Protein AF-A0A2Z6EV30-F1 (afdb_monomer_lite)

Radius of gyration: 21.15 Å; chains: 1; bounding box: 58×48×43 Å

Organism: NCBI:txid1553431

pLDDT: mean 77.6, std 18.45, range [39.03, 96.62]

Sequence (79 aa):
MSAISAREEIKAGELIALEVDHPIFQSSKMALITRRGKPLLPATDQLLKLLRAELSIFISPPKMDRYASAIQLGVSNAE

Structure (mmCIF, N/CA/C/O backbone):
data_AF-A0A2Z6EV30-F1
#
_entry.id   AF-A0A2Z6EV30-F1
#
loop_
_atom_site.group_PDB
_atom_site.id
_atom_site.type_symbol
_atom_site.label_atom_id
_atom_site.label_alt_id
_atom_site.label_comp_id
_atom_site.label_asym_id
_atom_site.label_entity_id
_atom_site.label_seq_id
_atom_site.pdbx_PDB_ins_code
_atom_site.Cartn_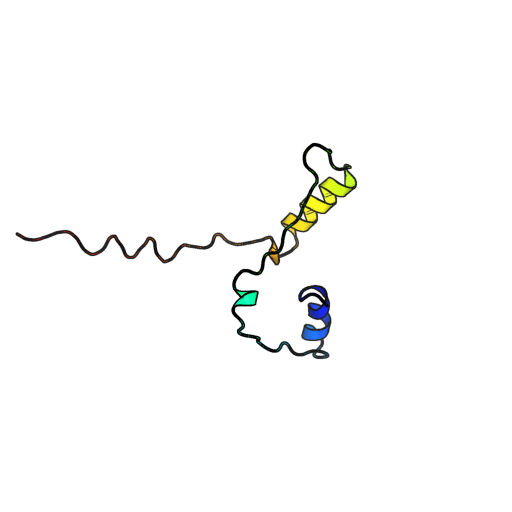x
_atom_site.Cartn_y
_atom_site.Cartn_z
_atom_site.occupancy
_atom_site.B_iso_or_equiv
_atom_site.auth_seq_id
_atom_site.auth_comp_id
_atom_site.auth_asym_id
_atom_site.auth_atom_id
_atom_site.pdbx_PDB_model_num
ATOM 1 N N . MET A 1 1 ? 13.929 -4.074 -0.039 1.00 50.62 1 MET A N 1
ATOM 2 C CA . MET A 1 1 ? 13.160 -2.986 -0.684 1.00 50.62 1 MET A CA 1
ATOM 3 C C . MET A 1 1 ? 11.761 -3.506 -0.981 1.00 50.62 1 MET A C 1
ATOM 5 O O . MET A 1 1 ? 11.634 -4.674 -1.320 1.00 50.62 1 MET A O 1
ATOM 9 N N . SER A 1 2 ? 10.721 -2.703 -0.759 1.00 59.53 2 SER A N 1
ATOM 10 C CA . SER A 1 2 ? 9.332 -3.065 -1.088 1.00 59.53 2 SER A CA 1
ATOM 11 C C . SER A 1 2 ? 9.078 -2.792 -2.574 1.00 59.53 2 SER A C 1
ATOM 13 O O . SER A 1 2 ? 9.711 -1.905 -3.138 1.00 59.53 2 SER A O 1
ATOM 15 N N . ALA A 1 3 ? 8.129 -3.482 -3.211 1.00 62.31 3 ALA A N 1
ATOM 16 C CA . ALA A 1 3 ? 7.738 -3.188 -4.597 1.00 62.31 3 ALA A CA 1
ATOM 17 C C . ALA A 1 3 ? 7.327 -1.712 -4.801 1.00 62.31 3 ALA A C 1
ATOM 19 O O . ALA A 1 3 ? 7.521 -1.149 -5.872 1.00 62.31 3 ALA A O 1
ATOM 20 N N . ILE A 1 4 ? 6.820 -1.060 -3.748 1.00 68.75 4 ILE A N 1
ATOM 21 C CA . ILE A 1 4 ? 6.488 0.373 -3.754 1.00 68.75 4 ILE A CA 1
ATOM 22 C C . ILE A 1 4 ? 7.755 1.233 -3.832 1.00 68.75 4 ILE A C 1
ATOM 24 O O . ILE A 1 4 ? 7.759 2.252 -4.515 1.00 68.75 4 ILE A O 1
ATOM 28 N N . SER A 1 5 ? 8.824 0.826 -3.142 1.00 73.12 5 SER A N 1
ATOM 29 C CA . SER A 1 5 ? 10.060 1.605 -3.055 1.00 73.12 5 SER A CA 1
ATOM 30 C C . SER A 1 5 ? 10.981 1.424 -4.254 1.00 73.12 5 SER A C 1
ATOM 32 O O . SER A 1 5 ? 11.891 2.214 -4.372 1.00 73.12 5 SER A O 1
ATOM 34 N N . ALA A 1 6 ? 10.785 0.387 -5.075 1.00 84.88 6 ALA A N 1
ATOM 35 C CA . ALA A 1 6 ? 11.596 0.124 -6.271 1.00 84.88 6 ALA A CA 1
ATOM 36 C C . ALA A 1 6 ? 10.927 0.615 -7.571 1.00 84.88 6 ALA A C 1
ATOM 38 O O . ALA A 1 6 ? 11.435 0.390 -8.668 1.00 84.88 6 ALA A O 1
ATOM 39 N N . ARG A 1 7 ? 9.722 1.198 -7.479 1.00 84.75 7 ARG A N 1
ATOM 40 C CA . ARG A 1 7 ? 8.889 1.499 -8.650 1.00 84.75 7 ARG A CA 1
ATOM 41 C C . ARG A 1 7 ? 9.526 2.538 -9.564 1.00 84.75 7 ARG A C 1
ATOM 43 O O . ARG A 1 7 ? 9.394 2.428 -10.779 1.00 84.75 7 ARG A O 1
ATOM 50 N N . GLU A 1 8 ? 10.135 3.569 -8.992 1.00 88.19 8 GLU A N 1
ATOM 51 C CA . GLU A 1 8 ? 10.682 4.667 -9.786 1.00 88.19 8 GLU A CA 1
ATOM 52 C C . GLU A 1 8 ? 12.002 4.254 -10.449 1.00 88.19 8 GLU A C 1
ATOM 54 O O . GLU A 1 8 ? 12.205 4.561 -11.616 1.00 88.19 8 GLU A O 1
ATOM 59 N N . GLU A 1 9 ? 12.813 3.432 -9.787 1.00 91.69 9 GLU A N 1
ATOM 60 C CA . GLU A 1 9 ? 14.030 2.829 -10.334 1.00 91.69 9 GLU A CA 1
ATOM 61 C C . GLU A 1 9 ? 13.712 1.827 -11.456 1.00 91.69 9 GLU A C 1
ATOM 63 O O . GLU A 1 9 ? 14.395 1.792 -12.479 1.00 91.69 9 GLU A O 1
ATOM 68 N N . ILE A 1 10 ? 12.626 1.052 -11.321 1.00 91.88 10 ILE A N 1
ATOM 69 C CA . ILE A 1 10 ? 12.126 0.192 -12.406 1.00 91.88 10 ILE A CA 1
ATOM 70 C C . ILE A 1 10 ? 11.675 1.039 -13.602 1.00 91.88 10 ILE A C 1
ATOM 72 O O . ILE A 1 10 ? 12.013 0.727 -14.742 1.00 91.88 10 ILE A O 1
ATOM 76 N N . LYS A 1 11 ? 10.929 2.129 -13.373 1.00 89.88 11 LYS A N 1
ATOM 77 C CA . LYS A 1 11 ? 10.510 3.039 -14.455 1.00 89.88 11 LYS A CA 1
ATOM 78 C C . LYS A 1 11 ? 11.689 3.738 -15.125 1.00 89.88 11 LYS A C 1
ATOM 80 O O . LYS A 1 11 ? 11.638 3.967 -16.329 1.00 89.88 11 LYS A O 1
ATOM 85 N N . ALA A 1 12 ? 12.715 4.085 -14.355 1.00 94.56 12 ALA A N 1
ATOM 86 C CA . ALA A 1 12 ? 13.944 4.683 -14.855 1.00 94.56 12 ALA A CA 1
ATOM 87 C C . ALA A 1 12 ? 14.806 3.687 -15.655 1.00 94.56 12 ALA A C 1
ATOM 89 O O . ALA A 1 12 ? 15.744 4.102 -16.328 1.00 94.56 12 ALA A O 1
ATOM 90 N N . GLY A 1 13 ? 14.489 2.386 -15.609 1.00 94.75 13 GLY A N 1
ATOM 91 C CA . GLY A 1 13 ? 15.262 1.331 -16.266 1.00 94.75 13 GLY A CA 1
ATOM 92 C C . GLY A 1 13 ? 16.543 0.950 -15.520 1.00 94.75 13 GLY A C 1
ATOM 93 O O . GLY A 1 13 ? 17.352 0.191 -16.046 1.00 94.75 13 GLY A O 1
ATOM 94 N N . GLU A 1 14 ? 16.726 1.452 -14.298 1.00 95.94 14 GLU A N 1
ATOM 95 C CA . GLU A 1 14 ? 17.855 1.116 -13.424 1.00 95.94 14 GLU A CA 1
ATOM 96 C C . GLU A 1 14 ? 17.684 -0.275 -12.801 1.00 95.94 14 GLU A C 1
ATOM 98 O O . GLU A 1 14 ? 18.664 -0.956 -12.499 1.00 95.94 14 GLU A O 1
ATOM 103 N N . LEU A 1 15 ? 16.432 -0.712 -12.635 1.00 94.19 15 LEU A N 1
ATOM 104 C CA . LEU A 1 15 ? 16.067 -2.038 -12.151 1.00 94.19 15 LEU A CA 1
ATOM 105 C C . LEU A 1 15 ? 15.131 -2.748 -13.130 1.00 94.19 15 LEU A C 1
ATOM 107 O O . LEU A 1 15 ? 14.294 -2.132 -13.787 1.00 94.19 15 LEU A O 1
ATOM 111 N N . ILE A 1 16 ? 15.219 -4.078 -13.151 1.00 91.94 16 ILE A N 1
ATOM 112 C CA . ILE A 1 16 ? 14.254 -4.950 -13.826 1.00 91.94 16 ILE A CA 1
ATOM 113 C C . ILE A 1 16 ? 13.517 -5.809 -12.799 1.00 91.94 16 ILE A C 1
ATOM 115 O O . ILE A 1 16 ? 14.100 -6.266 -11.814 1.00 91.94 16 ILE A O 1
ATOM 119 N N . ALA A 1 17 ? 12.225 -6.036 -13.028 1.00 89.25 17 ALA A N 1
ATOM 120 C CA . ALA A 1 17 ? 11.440 -6.957 -12.217 1.00 89.25 17 ALA A CA 1
ATOM 121 C C . ALA A 1 17 ? 11.641 -8.392 -12.722 1.00 89.25 17 ALA A C 1
ATOM 123 O O . ALA A 1 17 ? 11.444 -8.666 -13.905 1.00 89.25 17 ALA A O 1
ATOM 124 N N . LEU A 1 18 ? 12.008 -9.304 -11.820 1.00 90.31 18 LEU A N 1
ATOM 125 C CA . LEU A 1 18 ? 12.022 -10.740 -12.088 1.00 90.31 18 LEU A CA 1
ATOM 126 C C . LEU A 1 18 ? 10.766 -11.366 -11.492 1.00 90.31 18 LEU A C 1
ATOM 128 O O . LEU A 1 18 ? 10.464 -11.164 -10.314 1.00 90.31 18 LEU A O 1
ATOM 132 N N . GLU A 1 19 ? 10.040 -12.118 -12.309 1.00 85.94 19 GLU A N 1
ATOM 133 C CA . GLU A 1 19 ? 8.871 -12.855 -11.851 1.00 85.94 19 GLU A CA 1
ATOM 134 C C . GLU A 1 19 ? 9.310 -14.044 -10.989 1.00 85.94 19 GLU A C 1
ATOM 136 O O . GLU A 1 19 ? 10.182 -14.823 -11.376 1.00 85.94 19 GLU A O 1
ATOM 141 N N . VAL A 1 20 ? 8.718 -14.167 -9.798 1.00 86.88 20 VAL A N 1
ATOM 142 C CA . VAL A 1 20 ? 8.973 -15.280 -8.879 1.00 86.88 20 VAL A CA 1
ATOM 143 C C . VAL A 1 20 ? 7.657 -15.992 -8.609 1.00 86.88 20 VAL A C 1
ATOM 145 O O . VAL A 1 20 ? 6.876 -15.574 -7.752 1.00 86.88 20 VAL A O 1
ATOM 148 N N . ASP A 1 21 ? 7.422 -17.082 -9.336 1.00 87.50 21 ASP A N 1
ATOM 149 C CA . ASP A 1 21 ? 6.275 -17.956 -9.102 1.00 87.50 21 ASP A CA 1
ATOM 150 C C . ASP A 1 21 ? 6.566 -18.890 -7.922 1.00 87.50 21 ASP A C 1
ATOM 152 O O . ASP A 1 21 ? 7.159 -19.961 -8.062 1.00 87.50 21 ASP A O 1
ATOM 156 N N . HIS A 1 22 ? 6.216 -18.433 -6.719 1.00 86.81 22 HIS A N 1
ATOM 157 C CA . HIS A 1 22 ? 6.374 -19.214 -5.499 1.00 86.81 22 HIS A CA 1
ATOM 158 C C . HIS A 1 22 ? 5.079 -19.197 -4.671 1.00 86.81 22 HIS A C 1
ATOM 160 O O . HIS A 1 22 ? 4.525 -18.117 -4.431 1.00 86.81 22 HIS A O 1
ATOM 166 N N . PRO A 1 23 ? 4.626 -20.349 -4.129 1.00 88.25 23 PRO A N 1
ATOM 167 C CA . PRO A 1 23 ? 3.380 -20.444 -3.360 1.00 88.25 23 PRO A CA 1
ATOM 168 C C . PRO A 1 23 ? 3.270 -19.446 -2.200 1.00 88.25 23 PRO A C 1
ATOM 170 O O . PRO A 1 23 ? 2.184 -18.968 -1.887 1.00 88.25 23 PRO A O 1
ATOM 173 N N . I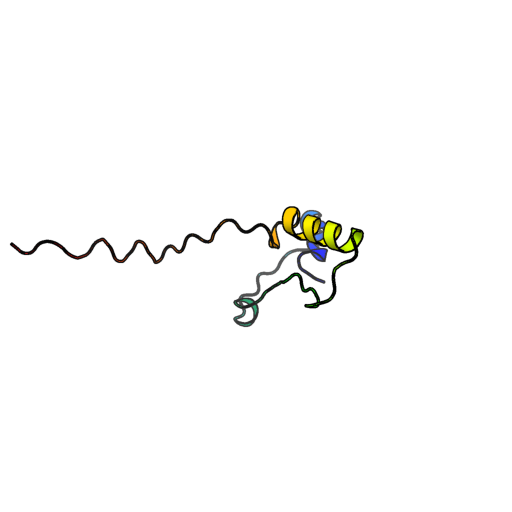LE A 1 24 ? 4.402 -19.069 -1.596 1.00 85.81 24 ILE A N 1
ATOM 174 C CA . ILE A 1 24 ? 4.455 -18.084 -0.499 1.00 85.81 24 ILE A CA 1
ATOM 175 C C . ILE A 1 24 ? 3.855 -16.718 -0.874 1.00 85.81 24 ILE A C 1
ATOM 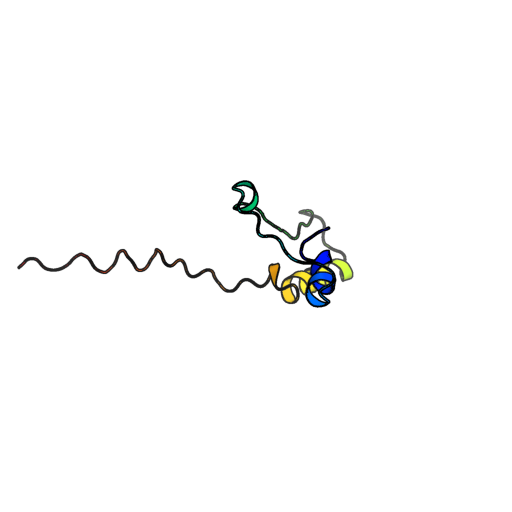177 O O . ILE A 1 24 ? 3.354 -16.005 -0.005 1.00 85.81 24 ILE A O 1
ATOM 181 N N . PHE A 1 25 ? 3.882 -16.347 -2.157 1.00 82.94 25 PHE A N 1
ATOM 182 C CA . PHE A 1 25 ? 3.376 -15.062 -2.630 1.00 82.94 25 PHE A CA 1
ATOM 183 C C . PHE A 1 25 ? 1.877 -15.089 -2.944 1.00 82.94 25 PHE A C 1
ATOM 185 O O . PHE A 1 25 ? 1.252 -14.027 -2.946 1.00 82.94 25 PHE A O 1
ATOM 192 N N . GLN A 1 26 ? 1.274 -16.276 -3.093 1.00 82.94 26 GLN A N 1
ATOM 193 C CA . GLN A 1 26 ? -0.154 -16.444 -3.398 1.00 82.94 26 GLN A CA 1
ATOM 194 C C . GLN A 1 26 ? -1.072 -15.886 -2.301 1.00 82.94 26 GLN A C 1
ATOM 196 O O . GLN A 1 26 ? -2.195 -15.468 -2.577 1.00 82.94 26 GLN A O 1
ATOM 201 N N . SER A 1 27 ? -0.597 -15.851 -1.054 1.00 81.50 27 SER A N 1
ATOM 202 C CA . SER A 1 27 ? -1.346 -15.343 0.099 1.00 81.50 27 SER A CA 1
ATOM 203 C C . SER A 1 27 ? -0.767 -14.057 0.688 1.00 81.50 27 SER A C 1
ATOM 205 O O . SER A 1 27 ? -1.109 -13.700 1.818 1.00 81.50 27 SER A O 1
ATOM 207 N N . SER A 1 28 ? 0.130 -13.374 -0.028 1.00 81.75 28 SER A N 1
ATOM 208 C CA . SER A 1 28 ? 0.703 -12.119 0.457 1.00 81.75 28 SER A CA 1
ATOM 209 C C . SER A 1 28 ? -0.392 -11.057 0.615 1.00 81.75 28 SER A C 1
ATOM 211 O O . SER A 1 28 ? -1.250 -10.868 -0.248 1.00 81.75 28 SER A O 1
ATOM 213 N N . LYS A 1 29 ? -0.412 -10.391 1.772 1.00 82.19 29 LYS A N 1
ATOM 214 C CA . LYS A 1 29 ? -1.390 -9.350 2.098 1.00 82.19 29 LYS A CA 1
ATOM 215 C C . LYS A 1 29 ? -0.671 -8.116 2.590 1.00 82.19 29 LYS A C 1
ATOM 217 O O . LYS A 1 29 ? 0.328 -8.201 3.299 1.00 82.19 29 LYS A O 1
ATOM 222 N N . MET A 1 30 ? -1.248 -6.973 2.271 1.00 83.31 30 MET A N 1
ATOM 223 C CA . MET A 1 30 ? -0.820 -5.693 2.796 1.00 83.31 30 MET A CA 1
ATOM 224 C C . MET A 1 30 ? -2.028 -4.989 3.408 1.00 83.31 30 MET A C 1
ATOM 226 O O . MET A 1 30 ? -3.133 -5.053 2.872 1.00 83.31 30 MET A O 1
ATOM 230 N N . ALA A 1 31 ? -1.825 -4.359 4.562 1.00 88.44 31 ALA A N 1
ATOM 231 C CA . ALA A 1 31 ? -2.896 -3.776 5.357 1.00 88.44 31 ALA A CA 1
ATOM 232 C C . ALA A 1 31 ? -2.452 -2.470 6.021 1.00 88.44 31 ALA A C 1
ATOM 234 O O . ALA A 1 31 ? -1.290 -2.312 6.391 1.00 88.44 31 ALA A O 1
ATOM 235 N N . LEU A 1 32 ? -3.411 -1.565 6.223 1.00 89.88 32 LEU A N 1
ATOM 236 C CA . LEU A 1 32 ? -3.275 -0.411 7.109 1.00 89.88 32 LEU A CA 1
ATOM 237 C C . LEU A 1 32 ? -3.822 -0.811 8.483 1.00 89.88 32 LEU A C 1
ATOM 239 O O . LEU A 1 32 ? -4.991 -1.176 8.599 1.00 89.88 32 LEU A O 1
ATOM 243 N N . ILE A 1 33 ? -2.977 -0.781 9.516 1.00 91.38 33 ILE A N 1
ATOM 244 C CA . ILE A 1 33 ? -3.315 -1.284 10.854 1.00 91.38 33 ILE A CA 1
ATOM 245 C C . ILE A 1 33 ? -3.394 -0.117 11.837 1.00 91.38 33 ILE A C 1
ATOM 247 O O . ILE A 1 33 ? -2.471 0.689 11.937 1.00 91.38 33 ILE A O 1
ATOM 251 N N . THR A 1 34 ? -4.484 -0.050 12.601 1.00 91.12 34 THR A N 1
ATOM 252 C CA . THR A 1 34 ? -4.677 0.925 13.681 1.00 91.12 34 THR A CA 1
ATOM 253 C C . THR A 1 34 ? -4.961 0.205 14.997 1.00 91.12 34 THR A C 1
ATOM 255 O O . THR A 1 34 ? -5.492 -0.908 15.025 1.00 91.12 34 THR A O 1
ATOM 258 N N . ARG A 1 35 ? -4.592 0.824 16.125 1.00 92.38 35 ARG A N 1
ATOM 259 C CA . ARG A 1 35 ? -4.898 0.261 17.444 1.00 92.38 35 ARG A CA 1
ATOM 260 C C . ARG A 1 35 ? -6.366 0.510 17.780 1.00 92.38 35 ARG A C 1
ATOM 262 O O . ARG A 1 35 ? -6.798 1.656 17.877 1.00 92.38 35 ARG A O 1
ATOM 269 N N . ARG A 1 36 ? -7.112 -0.562 18.051 1.00 90.69 36 ARG A N 1
ATOM 270 C CA . ARG A 1 36 ? -8.497 -0.462 18.527 1.00 90.69 36 ARG A CA 1
ATOM 271 C C . ARG A 1 36 ? -8.567 0.295 19.859 1.00 90.69 36 ARG A C 1
ATOM 273 O O . ARG A 1 36 ? -7.739 0.082 20.741 1.00 90.69 36 ARG A O 1
ATOM 280 N N . GLY A 1 37 ? -9.574 1.157 20.002 1.00 90.69 37 GLY A N 1
ATOM 281 C CA . GLY A 1 37 ? -9.858 1.884 21.246 1.00 90.69 37 GLY A CA 1
ATOM 282 C C . GLY A 1 37 ? -8.980 3.112 21.499 1.00 90.69 37 GLY A C 1
ATOM 283 O O . GLY A 1 37 ? -9.188 3.797 22.493 1.00 90.69 37 GLY A O 1
ATOM 284 N N . LYS A 1 38 ? -8.030 3.423 20.608 1.00 89.38 38 LYS A N 1
ATOM 285 C CA . LYS A 1 38 ? -7.280 4.679 20.647 1.00 89.38 38 LYS A CA 1
ATOM 286 C C . LYS A 1 38 ? -7.690 5.537 19.447 1.00 89.38 38 LYS A C 1
ATOM 288 O O . LYS A 1 38 ? -7.395 5.133 18.322 1.00 89.38 38 LYS A O 1
ATOM 293 N N . PRO A 1 39 ? -8.357 6.687 19.652 1.00 89.94 39 PRO A N 1
ATOM 294 C CA . PRO A 1 39 ? -8.643 7.591 18.549 1.00 89.94 39 PRO A CA 1
ATOM 295 C C . PRO A 1 39 ? -7.328 8.071 17.931 1.00 89.94 39 PRO A C 1
ATOM 297 O O . PRO A 1 39 ? -6.339 8.310 18.633 1.00 89.94 39 PRO A O 1
ATOM 300 N N . LEU A 1 40 ? -7.310 8.168 16.606 1.00 94.31 40 LEU A N 1
ATOM 301 C CA . LEU A 1 40 ? -6.181 8.741 15.888 1.00 94.31 40 LEU A CA 1
ATOM 302 C C . LEU A 1 40 ? -6.164 10.255 16.097 1.00 94.31 40 LEU A C 1
ATOM 304 O O . LEU A 1 40 ? -7.212 10.894 16.193 1.00 94.31 40 LEU A O 1
ATOM 308 N N . LEU A 1 41 ? -4.963 10.832 16.149 1.00 96.25 41 LEU A N 1
ATOM 309 C CA . LEU A 1 41 ? -4.823 12.283 16.079 1.00 96.25 41 LEU A CA 1
ATOM 310 C C . LEU A 1 41 ? -5.372 12.773 14.730 1.00 96.25 41 LEU A C 1
ATOM 312 O O . LEU A 1 41 ? -5.217 12.053 13.740 1.00 96.25 41 LEU A O 1
ATOM 316 N N . PRO A 1 42 ? -5.935 13.992 14.645 1.00 96.12 42 PRO A N 1
ATOM 317 C CA . PRO A 1 42 ? -6.539 14.496 13.409 1.00 96.12 42 PRO A CA 1
ATOM 318 C C . PRO A 1 42 ? -5.624 14.385 12.181 1.00 96.12 42 PRO A C 1
ATOM 320 O O . PRO A 1 42 ? -6.057 13.941 11.121 1.00 96.12 42 PRO A O 1
ATOM 323 N N . ALA A 1 43 ? -4.334 14.699 12.336 1.00 96.50 43 ALA A N 1
ATOM 324 C CA . ALA A 1 43 ? -3.352 14.574 11.259 1.00 96.50 43 ALA A CA 1
ATOM 325 C C . ALA A 1 43 ? -3.127 13.115 10.821 1.00 96.50 43 ALA A C 1
ATOM 327 O O . ALA A 1 43 ? -3.022 12.829 9.631 1.00 96.50 43 ALA A O 1
ATOM 328 N N . THR A 1 44 ? -3.080 12.177 11.770 1.00 95.44 44 THR A N 1
ATOM 329 C CA . THR A 1 44 ? -2.903 10.747 11.483 1.00 95.44 44 THR A CA 1
ATOM 330 C C . THR A 1 44 ? -4.145 10.146 10.832 1.00 95.44 44 THR A C 1
ATOM 332 O O . THR A 1 44 ? -4.020 9.334 9.921 1.00 95.44 44 THR A O 1
ATOM 335 N N . ASP A 1 45 ? -5.336 10.555 11.269 1.00 94.88 45 ASP A N 1
ATOM 336 C CA . ASP A 1 45 ? -6.599 10.151 10.651 1.00 94.88 45 ASP A CA 1
ATOM 337 C C . ASP A 1 45 ? -6.697 10.660 9.207 1.00 94.88 45 ASP A C 1
ATOM 339 O O . ASP A 1 45 ? -7.028 9.905 8.294 1.00 94.88 45 ASP A O 1
ATOM 343 N N . GLN A 1 46 ? -6.319 11.920 8.974 1.00 96.62 46 GLN A N 1
ATOM 344 C CA . GLN A 1 46 ? -6.279 12.484 7.629 1.00 96.62 46 GLN A CA 1
ATOM 345 C C . GLN A 1 46 ? -5.267 11.763 6.736 1.00 96.62 46 GLN A C 1
ATOM 347 O O . GLN A 1 46 ? -5.584 11.428 5.596 1.00 96.62 46 GLN A O 1
ATOM 352 N N . LEU A 1 47 ? -4.074 11.465 7.254 1.00 95.38 47 LEU A N 1
ATOM 353 C CA . LEU A 1 47 ? -3.085 10.673 6.531 1.00 95.38 47 LEU A CA 1
ATOM 354 C C . LEU A 1 47 ? -3.633 9.286 6.178 1.00 95.38 47 LEU A C 1
ATOM 356 O O . LEU A 1 47 ? -3.493 8.847 5.042 1.00 95.38 47 LEU A O 1
ATOM 360 N N . LEU A 1 48 ? -4.298 8.607 7.116 1.00 94.06 48 LEU A N 1
ATOM 361 C CA . LEU A 1 48 ? -4.906 7.302 6.861 1.00 94.06 48 LEU A CA 1
ATOM 362 C C . LEU A 1 48 ? -5.950 7.368 5.736 1.00 94.06 48 LEU A C 1
ATOM 364 O O . LEU A 1 48 ? -5.979 6.485 4.877 1.00 94.06 48 LEU A O 1
ATOM 368 N N . LYS A 1 49 ? -6.779 8.419 5.713 1.00 93.31 49 LYS A N 1
ATOM 369 C CA . LYS A 1 49 ? -7.752 8.660 4.635 1.00 93.31 49 LYS A CA 1
ATOM 370 C C . LYS A 1 49 ? -7.065 8.849 3.286 1.00 93.31 49 LYS A C 1
ATOM 372 O O . LYS A 1 49 ? -7.471 8.205 2.324 1.00 93.31 49 LYS A O 1
ATOM 377 N N . LEU A 1 50 ? -6.009 9.663 3.229 1.00 94.62 50 LEU A N 1
ATOM 378 C CA . LEU A 1 50 ? -5.232 9.885 2.006 1.00 94.62 50 LEU A CA 1
ATOM 379 C C . LEU A 1 50 ? -4.577 8.592 1.511 1.00 94.62 50 LEU A C 1
ATOM 381 O O . LEU A 1 50 ? -4.707 8.251 0.343 1.00 94.62 50 LEU A O 1
ATOM 385 N N . LEU A 1 51 ? -3.946 7.818 2.398 1.00 92.31 51 LEU A N 1
ATOM 386 C CA . LEU A 1 51 ? -3.329 6.540 2.029 1.00 92.31 51 LEU A CA 1
ATOM 387 C C . LEU A 1 51 ? -4.353 5.558 1.452 1.00 92.31 51 LEU A C 1
ATOM 389 O O . LEU A 1 51 ? -4.049 4.852 0.496 1.00 92.31 51 LEU A O 1
ATOM 393 N N . ARG A 1 52 ? -5.570 5.520 2.006 1.00 91.12 52 ARG A N 1
ATOM 394 C CA . ARG A 1 52 ? -6.650 4.665 1.500 1.00 91.12 52 ARG A CA 1
ATOM 395 C C . ARG A 1 52 ? -7.195 5.134 0.147 1.00 91.12 52 ARG A C 1
ATOM 397 O O . ARG A 1 52 ? -7.608 4.291 -0.641 1.00 91.12 52 ARG A O 1
ATOM 404 N N . ALA A 1 53 ? -7.235 6.443 -0.089 1.00 90.12 53 ALA A N 1
ATOM 405 C CA . ALA A 1 53 ? -7.811 7.035 -1.294 1.00 90.12 53 ALA A CA 1
ATOM 406 C C . ALA A 1 53 ? -6.837 7.083 -2.481 1.00 90.12 53 ALA A C 1
ATOM 408 O O . ALA A 1 53 ? -7.275 6.923 -3.612 1.00 90.12 53 ALA A O 1
ATOM 409 N N . GLU A 1 54 ? -5.543 7.289 -2.228 1.00 89.00 54 GLU A N 1
ATOM 410 C CA . GLU A 1 54 ? -4.560 7.626 -3.271 1.00 89.00 54 GLU A CA 1
ATOM 411 C C . GLU A 1 54 ? -3.631 6.461 -3.636 1.00 89.00 54 GLU A C 1
ATOM 413 O O . GLU A 1 54 ? -3.113 6.377 -4.753 1.00 89.00 54 GLU A O 1
ATOM 418 N N . LEU A 1 55 ? -3.388 5.523 -2.716 1.00 85.25 55 LEU A N 1
ATOM 419 C CA . LEU A 1 55 ? -2.517 4.392 -3.016 1.00 85.25 55 LEU A CA 1
ATOM 420 C C . LEU A 1 55 ? -3.295 3.314 -3.772 1.00 85.25 55 LEU A C 1
ATOM 422 O O . LEU A 1 55 ? -4.047 2.552 -3.174 1.00 85.25 55 LEU A O 1
ATOM 426 N N . SER A 1 56 ? -3.033 3.205 -5.077 1.00 79.88 56 SER A N 1
ATOM 427 C CA . SER A 1 56 ? -3.608 2.201 -6.001 1.00 79.88 56 SER A CA 1
ATOM 428 C C . SER A 1 56 ? -3.738 0.779 -5.439 1.00 79.88 56 SER A C 1
ATOM 430 O O . SER A 1 56 ? -4.741 0.114 -5.659 1.00 79.88 56 SER A O 1
ATOM 432 N N . ILE A 1 57 ? -2.768 0.330 -4.648 1.00 79.38 57 ILE A N 1
ATOM 433 C CA . ILE A 1 57 ? -2.763 -0.965 -3.949 1.00 79.38 57 ILE A CA 1
ATOM 434 C C . ILE A 1 57 ? -3.931 -1.179 -2.962 1.00 79.38 57 ILE A C 1
ATOM 436 O O . ILE A 1 57 ? -4.255 -2.318 -2.638 1.00 79.38 57 ILE A O 1
ATOM 440 N N . PHE A 1 58 ? -4.555 -0.105 -2.472 1.00 85.12 58 PHE A N 1
ATOM 441 C CA . PHE A 1 58 ? -5.753 -0.131 -1.626 1.00 85.12 58 PHE A CA 1
ATOM 442 C C . PHE A 1 58 ? -7.029 0.265 -2.389 1.00 85.12 58 PHE A C 1
ATOM 444 O O . PHE A 1 58 ? -8.130 0.118 -1.856 1.00 85.12 58 PHE A O 1
ATOM 451 N N . ILE A 1 59 ? -6.898 0.710 -3.642 1.00 79.50 59 ILE A N 1
ATOM 452 C CA . ILE A 1 59 ? -7.997 1.056 -4.548 1.00 79.50 59 ILE A CA 1
ATOM 453 C C . ILE A 1 59 ? -8.299 -0.181 -5.408 1.00 79.50 59 ILE A C 1
ATOM 455 O O . ILE A 1 59 ? -7.925 -0.262 -6.575 1.00 79.50 59 ILE A O 1
ATOM 459 N N . SER A 1 60 ? -8.936 -1.203 -4.831 1.00 64.50 60 SER A N 1
ATOM 460 C CA . SER A 1 60 ? -9.364 -2.361 -5.629 1.00 64.50 60 SER A CA 1
ATOM 461 C C . SER A 1 60 ? -10.666 -2.035 -6.371 1.00 64.50 60 SER A C 1
ATOM 463 O O . SER A 1 60 ? -11.641 -1.661 -5.713 1.00 64.50 60 SER A O 1
ATOM 465 N N . PRO A 1 61 ? -10.770 -2.264 -7.694 1.00 55.16 61 PRO A N 1
ATOM 466 C CA . PRO A 1 61 ? -12.070 -2.530 -8.295 1.00 55.16 61 PRO A CA 1
ATOM 467 C C . PRO A 1 61 ? -12.634 -3.833 -7.692 1.00 55.16 61 PRO A C 1
ATOM 469 O O . PRO A 1 61 ? -11.854 -4.713 -7.303 1.00 55.16 61 PRO A O 1
ATOM 472 N N . PRO A 1 62 ? -13.964 -3.975 -7.557 1.00 50.69 62 PRO A N 1
ATOM 473 C CA . PRO A 1 62 ? -14.562 -5.196 -7.035 1.00 50.69 62 PRO A CA 1
ATOM 474 C C . PRO A 1 62 ? -14.103 -6.389 -7.877 1.00 50.69 62 PRO A C 1
ATOM 476 O O . PRO A 1 62 ? -14.207 -6.385 -9.105 1.00 50.69 62 PRO A O 1
ATOM 479 N N . LYS A 1 63 ? -13.570 -7.414 -7.208 1.00 51.94 63 LYS A N 1
ATOM 480 C CA . LYS A 1 63 ? -13.225 -8.684 -7.840 1.00 51.94 63 LYS A CA 1
ATOM 481 C C . LYS A 1 63 ? -14.543 -9.320 -8.285 1.00 51.94 63 LYS A C 1
ATOM 483 O O . LYS A 1 63 ? -15.316 -9.783 -7.456 1.00 51.94 63 LYS A O 1
ATOM 488 N N . MET A 1 64 ? -14.842 -9.264 -9.580 1.00 47.66 64 MET A N 1
ATOM 489 C CA . MET A 1 64 ? -15.967 -10.005 -10.145 1.00 47.66 64 MET A CA 1
ATOM 490 C C . MET A 1 64 ? -15.637 -11.494 -10.000 1.00 47.66 64 MET A C 1
ATOM 492 O O . MET A 1 64 ? -14.752 -12.003 -10.693 1.00 47.66 64 MET A O 1
ATOM 496 N N . ASP A 1 65 ? -16.307 -12.176 -9.073 1.00 49.69 65 ASP A N 1
ATOM 497 C CA . ASP A 1 65 ? -16.225 -13.627 -8.930 1.00 49.69 65 ASP A CA 1
ATOM 498 C C . ASP A 1 65 ? -16.803 -14.281 -10.191 1.00 49.69 65 ASP A C 1
ATOM 500 O O . ASP A 1 65 ? -18.002 -14.529 -10.309 1.00 49.69 65 ASP A O 1
ATOM 504 N N . ARG A 1 66 ? -15.932 -14.582 -11.161 1.00 51.16 66 ARG A N 1
ATOM 505 C CA . ARG A 1 66 ? -16.280 -15.267 -12.422 1.00 51.16 66 ARG A CA 1
ATOM 506 C C . ARG A 1 66 ? -16.777 -16.710 -12.236 1.00 51.16 66 ARG A C 1
ATOM 508 O O . ARG A 1 66 ? -17.030 -17.386 -13.223 1.00 51.16 66 ARG A O 1
ATOM 515 N N . TYR A 1 67 ? -16.925 -17.182 -10.999 1.00 50.97 67 TYR A N 1
ATOM 516 C CA . TYR A 1 67 ? -17.446 -18.514 -10.690 1.00 50.97 67 TYR A CA 1
ATOM 517 C C . TYR A 1 67 ? -18.957 -18.548 -10.412 1.00 50.97 67 TYR A C 1
ATOM 519 O O . TYR A 1 67 ? -19.542 -19.626 -10.448 1.00 50.97 67 TYR A O 1
ATOM 527 N N . ALA A 1 68 ? -19.623 -17.405 -10.203 1.00 50.50 68 ALA A N 1
ATOM 528 C CA . ALA A 1 68 ? -21.070 -17.391 -9.955 1.00 50.50 68 ALA A CA 1
ATOM 529 C C . ALA A 1 68 ? -21.921 -17.590 -11.228 1.00 50.50 68 ALA A C 1
ATOM 531 O O . ALA A 1 68 ? -23.080 -17.979 -11.134 1.00 50.50 68 ALA A O 1
ATOM 532 N N . SER A 1 69 ? -21.363 -17.369 -12.423 1.00 49.75 69 SER A N 1
ATOM 533 C CA . SER A 1 69 ? -22.105 -17.433 -13.692 1.00 49.75 69 SER A CA 1
ATOM 534 C C . SER A 1 69 ? -22.153 -18.820 -14.348 1.00 49.75 69 SER A C 1
ATOM 536 O O . SER A 1 69 ? -22.849 -18.986 -15.345 1.00 49.75 69 SER A O 1
ATOM 538 N 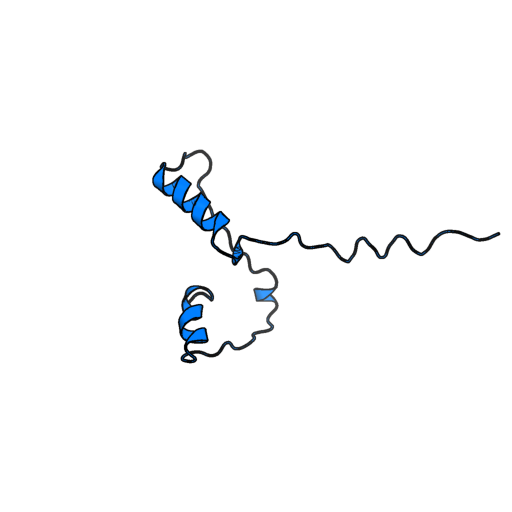N . ALA A 1 70 ? -21.459 -19.828 -13.807 1.00 46.81 70 ALA A N 1
ATOM 539 C CA . ALA A 1 70 ? -21.420 -21.168 -14.404 1.00 46.81 70 ALA A CA 1
ATOM 540 C C . ALA A 1 70 ? -22.545 -22.113 -13.928 1.00 46.81 70 ALA A C 1
ATOM 542 O O . ALA A 1 70 ? -22.710 -23.184 -14.503 1.00 46.81 70 ALA A O 1
ATOM 543 N N . ILE A 1 71 ? -23.334 -21.746 -12.908 1.00 51.00 71 ILE A N 1
ATOM 544 C CA . ILE A 1 71 ? -24.327 -22.662 -12.303 1.00 51.00 71 ILE A CA 1
ATOM 545 C C . ILE A 1 71 ? -25.746 -22.493 -12.895 1.00 51.00 71 ILE A C 1
ATOM 547 O O . ILE A 1 71 ? -26.616 -23.322 -12.654 1.00 51.00 71 ILE A O 1
ATOM 551 N N . GLN A 1 72 ? -26.001 -21.491 -13.745 1.00 51.44 72 GLN A N 1
ATOM 552 C CA . GLN A 1 72 ? -27.361 -21.193 -14.240 1.00 51.44 72 GLN A CA 1
ATOM 553 C C . GLN A 1 72 ? -27.725 -21.713 -15.642 1.00 51.44 72 GLN A C 1
ATOM 555 O O . GLN A 1 72 ? -28.817 -21.418 -16.114 1.00 51.44 72 GLN A O 1
ATOM 560 N N . LEU A 1 73 ? -26.877 -22.505 -16.307 1.00 50.22 73 LEU A N 1
ATOM 561 C CA . LEU A 1 73 ? -27.095 -22.916 -17.709 1.00 50.22 73 LEU A CA 1
ATOM 562 C C . LEU A 1 73 ? -27.371 -24.417 -17.925 1.00 5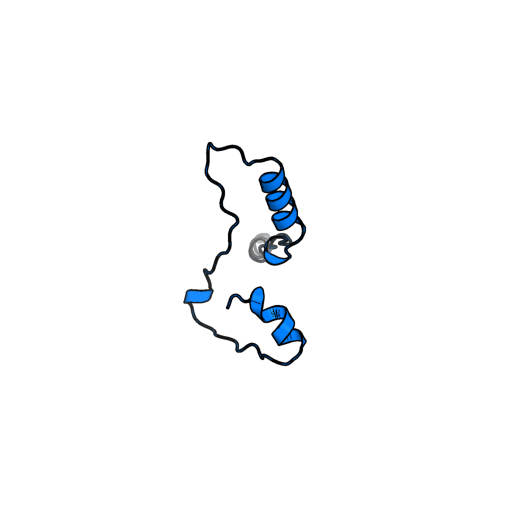0.22 73 LEU A C 1
ATOM 564 O O . LEU A 1 73 ? -27.209 -24.906 -19.037 1.00 50.22 73 LEU A O 1
ATOM 568 N N . GLY A 1 74 ? -27.800 -25.157 -16.895 1.00 46.25 74 GLY A N 1
ATOM 569 C CA . GLY A 1 74 ? -27.871 -26.626 -16.971 1.00 46.25 74 GLY A CA 1
ATOM 570 C C . GLY A 1 74 ? -29.113 -27.331 -16.421 1.00 46.25 74 GLY A C 1
ATOM 571 O O . GLY A 1 74 ? -29.030 -28.536 -16.209 1.00 46.25 74 GLY A O 1
ATOM 572 N N . VAL A 1 75 ? -30.241 -26.657 -16.168 1.00 50.53 75 VAL A N 1
ATOM 573 C CA . VAL A 1 75 ? -31.494 -27.346 -15.788 1.00 50.53 75 VAL A CA 1
ATOM 574 C C . VAL A 1 75 ? -32.684 -26.695 -16.495 1.00 50.53 75 VAL A C 1
ATOM 576 O O . VAL A 1 75 ? -32.816 -25.480 -16.387 1.00 50.53 75 VAL A O 1
ATOM 579 N N . SER A 1 76 ? -33.537 -27.520 -17.136 1.00 41.94 76 SER A N 1
ATOM 58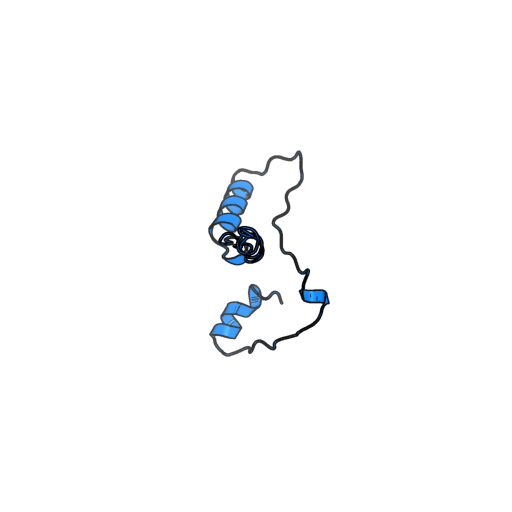0 C CA . SER A 1 76 ? -34.768 -27.221 -17.922 1.00 41.94 76 SER A CA 1
ATOM 581 C C . SER A 1 76 ? -34.514 -27.391 -19.438 1.00 41.94 76 SER A C 1
ATOM 583 O O . SER A 1 76 ? -33.765 -26.617 -20.014 1.00 41.94 76 SER A O 1
ATOM 585 N N . ASN A 1 77 ? -35.011 -28.402 -20.166 1.00 39.03 77 ASN A N 1
ATOM 586 C CA . ASN A 1 77 ? -36.220 -29.217 -20.020 1.00 39.03 77 ASN A CA 1
ATOM 587 C C . ASN A 1 77 ? -36.020 -30.659 -20.512 1.00 39.03 77 ASN A C 1
ATOM 589 O O . ASN A 1 77 ? -35.443 -30.883 -21.574 1.00 39.03 77 ASN A O 1
ATOM 593 N N . ALA A 1 78 ? -36.577 -31.602 -19.753 1.00 43.78 78 ALA A N 1
ATOM 594 C CA . ALA A 1 78 ? -37.075 -32.865 -20.270 1.00 43.78 78 ALA A CA 1
ATOM 595 C C . ALA A 1 78 ? -38.602 -32.739 -20.333 1.00 43.78 78 ALA A C 1
ATOM 597 O O . ALA A 1 78 ? -39.240 -32.688 -19.285 1.00 43.78 78 ALA A O 1
ATOM 598 N N . GLU A 1 79 ? -39.137 -32.645 -21.545 1.00 41.62 79 GLU A N 1
ATOM 599 C CA . GLU A 1 79 ? -40.476 -33.093 -21.945 1.00 41.62 79 GLU A CA 1
ATOM 600 C C . GLU A 1 79 ? -40.364 -33.666 -23.360 1.00 41.62 79 GLU A C 1
ATOM 602 O O . GLU A 1 79 ? -39.627 -33.062 -24.178 1.00 41.62 79 GLU A O 1
#

Secondary structure (DSSP, 8-state):
--TTTTHHHHHTTS--PPP---HHHHT--------TTSPPPHHHHHHHHHHHHH-GGG-PPP---TTGGGSSSS-----

Foldseek 3Di:
DDPVVCVVCVVVVVDDDDDDPDPVCVPDDDDDDDDPPDDDDPVVVVVVVCCCVPPVSNPDDDDPPPVVPPPPPDDDDDD